Protein AF-A0A3L6G718-F1 (afdb_monomer_lite)

Organism: Zea mays (NCBI:txid4577)

Secondary structure (DSSP, 8-state):
--HHHHHHHHHHHHHHHHHHHTSSSS--HHHHHHHHHHHHHHHHHHHHHHHHHIIIIITTTTHHHHHHHHSPPP--

Structure (mmCIF, N/CA/C/O backbone):
data_AF-A0A3L6G718-F1
#
_entry.id   AF-A0A3L6G718-F1
#
loop_
_atom_site.group_PDB
_atom_site.id
_atom_site.type_symbol
_atom_site.label_atom_id
_atom_site.label_alt_id
_atom_site.label_comp_id
_atom_site.label_asym_id
_atom_site.label_entity_id
_atom_site.label_seq_id
_atom_site.pdbx_PDB_ins_code
_atom_site.Cartn_x
_atom_site.Cartn_y
_atom_site.Cartn_z
_atom_site.occupancy
_atom_site.B_iso_or_equiv
_atom_site.auth_seq_id
_atom_site.auth_comp_id
_atom_site.auth_asym_id
_atom_site.auth_atom_id
_atom_site.pdbx_PDB_model_num
ATOM 1 N N . MET A 1 1 ? 13.837 7.354 3.761 1.00 56.62 1 MET A N 1
ATOM 2 C CA . MET A 1 1 ? 12.847 6.999 4.804 1.00 56.62 1 MET A CA 1
ATOM 3 C C . MET A 1 1 ? 13.270 5.684 5.433 1.00 56.62 1 MET A C 1
ATOM 5 O O . MET A 1 1 ? 13.564 4.761 4.690 1.00 56.62 1 MET A O 1
ATOM 9 N N . SER A 1 2 ? 13.366 5.608 6.762 1.00 83.75 2 SER A N 1
ATOM 10 C CA . SER A 1 2 ? 13.685 4.350 7.453 1.00 83.75 2 SER A CA 1
ATOM 11 C C . SER A 1 2 ? 12.451 3.448 7.478 1.00 83.75 2 SER A C 1
ATOM 13 O O . SER A 1 2 ? 11.384 3.900 7.900 1.00 83.75 2 SER A O 1
ATOM 15 N N . SER A 1 3 ? 12.590 2.185 7.066 1.00 84.00 3 SER A N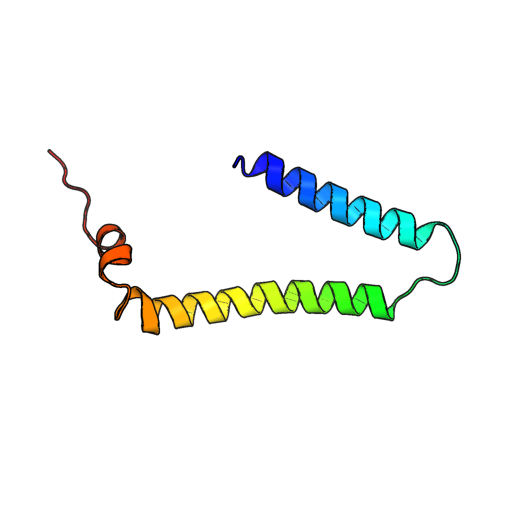 1
ATOM 16 C CA . SER A 1 3 ? 11.508 1.191 7.111 1.00 84.00 3 SER A CA 1
ATOM 17 C C . SER A 1 3 ? 10.939 1.023 8.523 1.00 84.00 3 SER A C 1
ATOM 19 O O . SER A 1 3 ? 9.736 0.843 8.679 1.00 84.00 3 SER A O 1
ATOM 21 N N . LEU A 1 4 ? 11.777 1.172 9.556 1.00 92.25 4 LEU A N 1
ATOM 22 C CA . LEU A 1 4 ? 11.341 1.139 10.955 1.00 92.25 4 LEU A CA 1
ATOM 23 C C . LEU A 1 4 ? 10.413 2.308 11.292 1.00 92.25 4 LEU A C 1
ATOM 25 O O . LEU A 1 4 ? 9.392 2.106 11.934 1.00 92.25 4 LEU A O 1
ATOM 29 N N . GLY A 1 5 ? 10.731 3.520 10.829 1.00 91.31 5 GLY A N 1
ATOM 30 C CA . GLY A 1 5 ? 9.904 4.701 11.092 1.00 91.31 5 GLY A CA 1
ATOM 31 C C . GLY A 1 5 ? 8.510 4.577 10.478 1.00 91.31 5 GLY A C 1
ATOM 32 O O . GLY A 1 5 ? 7.513 4.827 11.151 1.00 91.31 5 GLY A O 1
ATOM 33 N N . VAL A 1 6 ? 8.437 4.117 9.226 1.00 90.56 6 VAL A N 1
ATOM 34 C CA . VAL A 1 6 ? 7.159 3.911 8.525 1.00 90.56 6 VAL A CA 1
ATOM 35 C C . VAL A 1 6 ? 6.336 2.807 9.193 1.00 90.56 6 VAL A C 1
ATOM 37 O O . VAL A 1 6 ? 5.144 2.997 9.431 1.00 90.56 6 VAL A O 1
ATOM 40 N N . MET A 1 7 ? 6.965 1.685 9.560 1.00 88.50 7 MET A N 1
ATOM 41 C CA . MET A 1 7 ? 6.273 0.588 10.245 1.00 88.50 7 MET A CA 1
ATOM 42 C C . MET A 1 7 ? 5.757 0.997 11.626 1.00 88.50 7 MET A C 1
ATOM 44 O O . MET A 1 7 ? 4.604 0.718 11.949 1.00 88.50 7 MET A O 1
ATOM 48 N N . SER A 1 8 ? 6.561 1.708 12.420 1.00 92.69 8 SER A N 1
ATOM 49 C CA . SER A 1 8 ? 6.138 2.200 13.735 1.00 92.69 8 SER A CA 1
ATOM 50 C C . SER A 1 8 ? 4.953 3.162 13.634 1.00 92.69 8 SER A C 1
ATOM 52 O O . SER A 1 8 ? 4.010 3.052 14.415 1.00 92.69 8 SER A O 1
ATOM 54 N N . MET A 1 9 ? 4.955 4.066 12.647 1.00 93.88 9 MET A N 1
ATOM 55 C CA . MET A 1 9 ? 3.824 4.968 12.404 1.00 93.88 9 MET A CA 1
ATOM 56 C C . MET A 1 9 ? 2.557 4.213 11.992 1.00 93.88 9 MET A C 1
ATOM 58 O O . MET A 1 9 ? 1.476 4.541 12.477 1.00 93.88 9 MET A O 1
ATOM 62 N N . ALA A 1 10 ? 2.679 3.194 11.136 1.00 89.56 10 ALA A N 1
ATOM 63 C CA . ALA A 1 10 ? 1.541 2.384 10.710 1.00 89.56 10 ALA A CA 1
ATOM 64 C C . ALA A 1 10 ? 0.913 1.622 11.889 1.00 89.56 10 ALA A C 1
ATOM 66 O O . ALA A 1 10 ? -0.302 1.679 12.075 1.00 89.56 10 ALA A O 1
ATOM 67 N N . VAL A 1 11 ? 1.732 0.970 12.725 1.00 90.19 11 VAL A N 1
ATOM 68 C CA . VAL A 1 11 ? 1.255 0.255 13.922 1.00 90.19 11 VAL A CA 1
ATOM 69 C C . VAL A 1 11 ? 0.576 1.213 14.898 1.00 90.19 11 VAL A C 1
ATOM 71 O O . VAL A 1 11 ? -0.527 0.925 15.361 1.00 90.19 11 VAL A O 1
ATOM 74 N N . ALA A 1 12 ? 1.189 2.369 15.172 1.00 93.81 12 ALA A N 1
ATOM 75 C CA . ALA A 1 12 ? 0.606 3.372 16.058 1.00 93.81 12 ALA A CA 1
ATOM 76 C C . ALA A 1 12 ? -0.740 3.894 15.528 1.00 93.81 12 ALA A C 1
ATOM 78 O O . ALA A 1 12 ? -1.710 3.952 16.279 1.00 93.81 12 ALA A O 1
ATOM 79 N N . ALA A 1 13 ? -0.832 4.225 14.236 1.00 90.75 13 ALA A N 1
ATOM 80 C CA . ALA A 1 13 ? -2.066 4.718 13.625 1.00 90.75 13 ALA A CA 1
ATOM 81 C C . ALA A 1 13 ? -3.209 3.692 13.700 1.00 90.75 13 ALA A C 1
ATOM 83 O O . ALA A 1 13 ? -4.343 4.052 14.019 1.00 90.75 13 ALA A O 1
ATOM 84 N N . VAL A 1 14 ? -2.908 2.414 13.447 1.00 86.81 14 VAL A N 1
ATOM 85 C CA . VAL A 1 14 ? -3.881 1.320 13.569 1.00 86.81 14 VAL A CA 1
ATOM 86 C C . VAL A 1 14 ? -4.328 1.156 15.021 1.00 86.81 14 VAL A C 1
ATOM 88 O O . VAL A 1 14 ? -5.529 1.107 15.282 1.00 86.81 14 VAL A O 1
ATOM 91 N N . TYR A 1 15 ? -3.381 1.130 15.963 1.00 87.50 15 TYR A N 1
ATOM 92 C CA . TYR A 1 15 ? -3.677 1.018 17.390 1.00 87.50 15 TYR A CA 1
ATOM 93 C C . TYR A 1 15 ? -4.614 2.136 17.863 1.00 87.50 15 TYR A C 1
ATOM 95 O O . TYR A 1 15 ? -5.664 1.842 18.428 1.00 87.50 15 TYR A O 1
ATOM 103 N N . TYR A 1 16 ? -4.284 3.398 17.567 1.00 89.44 16 TYR A N 1
ATOM 104 C CA . TYR A 1 16 ? -5.097 4.542 17.988 1.00 89.44 16 TYR A CA 1
ATOM 105 C C . TYR A 1 16 ? -6.477 4.576 17.328 1.00 89.44 16 TYR A C 1
ATOM 107 O O . TYR A 1 16 ? -7.452 4.966 17.970 1.00 89.44 16 TYR A O 1
ATOM 115 N N . ARG A 1 17 ? -6.595 4.150 16.062 1.00 85.38 17 ARG A N 1
ATOM 116 C CA . ARG A 1 17 ? -7.902 4.075 15.396 1.00 85.38 17 ARG A CA 1
ATOM 117 C C . ARG A 1 17 ? -8.830 3.091 16.102 1.00 85.38 17 ARG A C 1
ATOM 119 O O . ARG A 1 17 ? -9.979 3.434 16.367 1.00 85.38 17 ARG A O 1
ATOM 126 N N . PHE A 1 18 ? -8.333 1.899 16.418 1.00 81.00 18 PHE A N 1
ATOM 127 C CA . PHE A 1 18 ? -9.143 0.898 17.104 1.00 81.00 18 PHE A CA 1
ATOM 128 C C . PHE A 1 18 ? -9.370 1.244 18.575 1.00 81.00 18 PHE A C 1
ATOM 130 O O . PHE A 1 18 ? -10.482 1.054 19.049 1.00 81.00 18 PHE A O 1
ATOM 137 N N . SER A 1 19 ? -8.381 1.792 19.291 1.00 85.19 19 SER A N 1
ATOM 138 C CA . SER A 1 19 ? -8.574 2.182 20.693 1.00 85.19 19 SER A CA 1
ATOM 139 C C . SER A 1 19 ? -9.691 3.218 20.830 1.00 85.19 19 SER A C 1
ATOM 141 O O . SER A 1 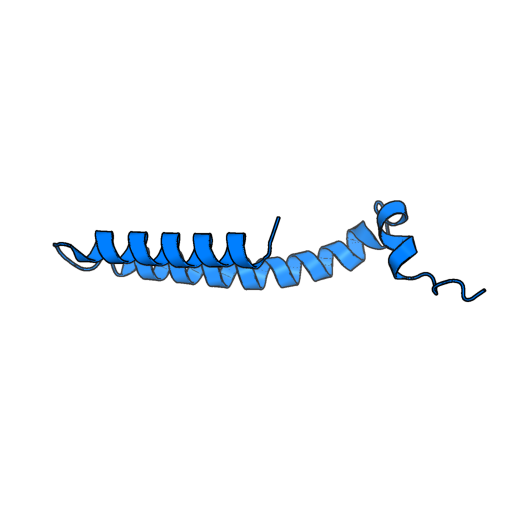19 ? -10.594 3.022 21.636 1.00 85.19 19 SER A O 1
ATOM 143 N N . TRP A 1 20 ? -9.700 4.243 19.969 1.00 85.12 20 TRP A N 1
ATOM 144 C CA . TRP A 1 20 ? -10.745 5.270 19.956 1.00 85.12 20 TRP A CA 1
ATOM 145 C C . TRP A 1 20 ? -12.124 4.698 19.597 1.00 85.12 20 TRP A C 1
ATOM 147 O O . TRP A 1 20 ? -13.129 5.061 20.200 1.00 85.12 20 TRP A O 1
ATOM 157 N N . GLN A 1 21 ? -12.200 3.770 18.635 1.00 78.69 21 GLN A N 1
ATOM 158 C CA . GLN A 1 21 ? -13.464 3.112 18.264 1.00 78.69 21 GLN A CA 1
ATOM 159 C C . GLN A 1 21 ? -14.063 2.251 19.388 1.00 78.69 21 GLN A C 1
ATOM 161 O O . GLN A 1 21 ? -15.253 1.943 19.344 1.00 78.69 21 GLN A O 1
ATOM 166 N N . MET A 1 22 ? -13.259 1.862 20.380 1.00 81.50 22 MET A N 1
ATOM 167 C CA . MET A 1 22 ? -13.674 0.996 21.486 1.00 81.50 22 MET A CA 1
ATOM 168 C C . MET A 1 22 ? -14.030 1.767 22.770 1.00 81.50 22 MET A C 1
ATOM 170 O O . MET A 1 22 ? -14.497 1.148 23.724 1.00 81.50 22 MET A O 1
ATOM 174 N N . GLU A 1 23 ? -13.855 3.095 22.814 1.00 83.75 23 GLU A N 1
ATOM 175 C CA . GLU A 1 23 ? -14.057 3.923 24.022 1.00 83.75 23 GLU A CA 1
ATOM 176 C C . GLU A 1 23 ? -15.534 4.173 24.407 1.00 83.75 23 GLU A C 1
ATOM 178 O O . GLU A 1 23 ? -15.813 4.800 25.428 1.00 83.75 23 GLU A O 1
ATOM 183 N N . GLY A 1 24 ? -16.502 3.626 23.665 1.00 75.25 24 GLY A N 1
ATOM 184 C CA . GLY A 1 24 ? -17.906 3.595 24.080 1.00 75.25 24 GLY A CA 1
ATOM 185 C C . GLY A 1 24 ? -18.886 3.435 22.920 1.00 75.25 24 GLY A C 1
ATOM 186 O O . GLY A 1 24 ? -18.697 3.998 21.847 1.00 75.25 24 GLY A O 1
ATOM 187 N N . GLY A 1 25 ? -19.964 2.679 23.146 1.00 78.94 25 GLY A N 1
ATOM 188 C CA . GLY A 1 25 ? -21.001 2.405 22.145 1.00 78.94 25 GLY A CA 1
ATOM 189 C C . GLY A 1 25 ? -20.934 0.992 21.558 1.00 78.94 25 GLY A C 1
ATOM 190 O O . GLY A 1 25 ? -20.217 0.120 22.045 1.00 78.94 25 GLY A O 1
ATOM 191 N N . THR A 1 26 ? -21.740 0.733 20.528 1.00 85.06 26 THR A N 1
ATOM 192 C CA . THR A 1 26 ? -21.749 -0.555 19.821 1.00 85.06 26 THR A CA 1
ATOM 193 C C . THR A 1 26 ? -20.543 -0.664 18.897 1.00 85.06 26 THR A C 1
ATOM 195 O O . THR A 1 26 ? -20.309 0.241 18.098 1.00 85.06 26 THR A O 1
ATOM 198 N N . VAL A 1 27 ? -19.832 -1.792 18.946 1.00 83.50 27 VAL A N 1
ATOM 199 C CA . VAL A 1 27 ? -18.693 -2.064 18.056 1.00 83.50 27 VAL A CA 1
ATOM 200 C C . VAL A 1 27 ? -19.131 -1.935 16.584 1.00 83.50 27 VAL A C 1
ATOM 202 O O . VAL A 1 27 ? -20.067 -2.630 16.174 1.00 83.50 27 VAL A O 1
ATOM 205 N N . PRO A 1 28 ? -18.478 -1.090 15.762 1.00 85.94 28 PRO A N 1
ATOM 206 C CA . PRO A 1 28 ? -18.871 -0.849 14.374 1.00 85.94 28 PRO A CA 1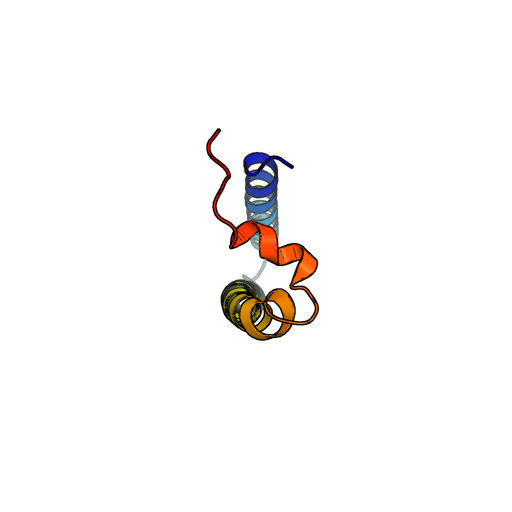
ATOM 207 C C . PRO A 1 28 ? -18.357 -1.966 13.450 1.00 85.94 28 PRO A C 1
ATOM 209 O O . PRO A 1 28 ? -17.469 -1.767 12.620 1.00 85.94 28 PRO A O 1
ATOM 212 N N . VAL A 1 29 ? -18.917 -3.171 13.590 1.00 87.06 29 VAL A N 1
ATOM 213 C CA . VAL A 1 29 ? -18.444 -4.395 12.910 1.00 87.06 29 VAL A CA 1
ATOM 214 C C . VAL A 1 29 ? -18.345 -4.231 11.390 1.00 87.06 29 VAL A C 1
ATOM 216 O O . VAL A 1 29 ? -17.383 -4.703 10.786 1.00 87.06 29 VAL A O 1
ATOM 219 N N . SER A 1 30 ? -19.297 -3.535 10.762 1.00 89.88 30 SER A N 1
ATOM 220 C CA . SER A 1 30 ? -19.285 -3.284 9.315 1.00 89.88 30 SER A CA 1
ATOM 221 C C . SER A 1 30 ? -18.088 -2.438 8.875 1.00 89.88 30 SER A C 1
ATOM 223 O O . SER A 1 30 ? -17.465 -2.741 7.859 1.00 89.88 30 SER A O 1
ATOM 225 N N . GLU A 1 31 ? -17.729 -1.412 9.645 1.00 86.69 31 GLU A N 1
ATOM 226 C CA . GLU A 1 31 ? -16.593 -0.539 9.352 1.00 86.69 31 GLU A CA 1
ATOM 227 C C . GLU A 1 31 ? -15.260 -1.270 9.556 1.00 86.69 31 GLU A C 1
ATOM 229 O O . GLU A 1 31 ? -14.354 -1.168 8.723 1.00 86.69 31 GLU A O 1
ATOM 234 N N . MET A 1 32 ? -15.152 -2.056 10.632 1.00 85.75 32 MET A N 1
ATOM 235 C CA . MET A 1 32 ? -13.968 -2.877 10.904 1.00 85.75 32 MET A CA 1
ATOM 236 C C . MET A 1 32 ? -13.758 -3.916 9.799 1.00 85.75 32 MET A C 1
ATOM 238 O O . MET A 1 32 ? -12.651 -4.053 9.273 1.00 85.75 32 MET A O 1
ATOM 242 N N . PHE A 1 33 ? -14.830 -4.604 9.398 1.00 90.31 33 PHE A N 1
ATOM 243 C CA . PHE A 1 33 ? -14.795 -5.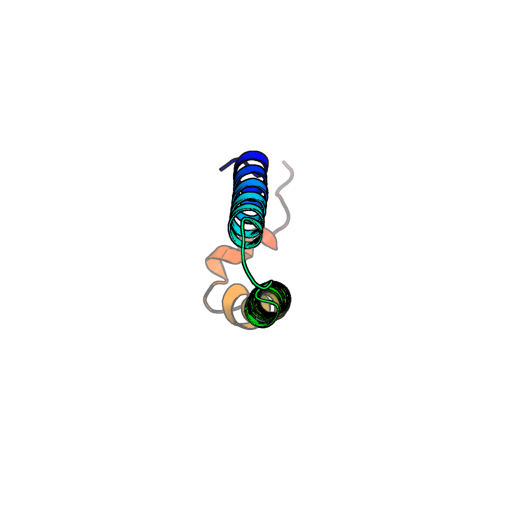565 8.302 1.00 90.31 33 PHE A CA 1
ATOM 244 C C . PHE A 1 33 ? -14.445 -4.895 6.970 1.00 90.31 33 PHE A C 1
ATOM 246 O O . PHE A 1 33 ? -13.592 -5.400 6.246 1.00 90.31 33 PHE A O 1
ATOM 253 N N . GLY A 1 34 ? -15.040 -3.737 6.666 1.00 92.38 34 GLY A N 1
ATOM 254 C CA . GLY A 1 34 ? -14.724 -2.970 5.461 1.00 92.38 34 GLY A CA 1
ATOM 255 C C . GLY A 1 34 ? -13.255 -2.547 5.414 1.00 92.38 34 GLY A C 1
ATOM 256 O O . GLY A 1 34 ? -12.591 -2.742 4.400 1.00 92.38 34 GLY A O 1
ATOM 257 N N . THR A 1 35 ? -12.712 -2.056 6.529 1.00 88.38 35 THR A N 1
ATOM 258 C CA . THR A 1 35 ? -11.293 -1.678 6.646 1.00 88.38 35 THR A CA 1
ATOM 259 C C . THR A 1 35 ? -10.370 -2.875 6.423 1.00 88.38 35 THR A C 1
ATOM 261 O O . THR A 1 35 ? -9.397 -2.785 5.669 1.00 88.38 35 THR A O 1
ATOM 264 N N . PHE A 1 36 ? -10.686 -4.017 7.036 1.00 87.44 36 PHE A N 1
ATOM 265 C CA . PHE A 1 36 ? -9.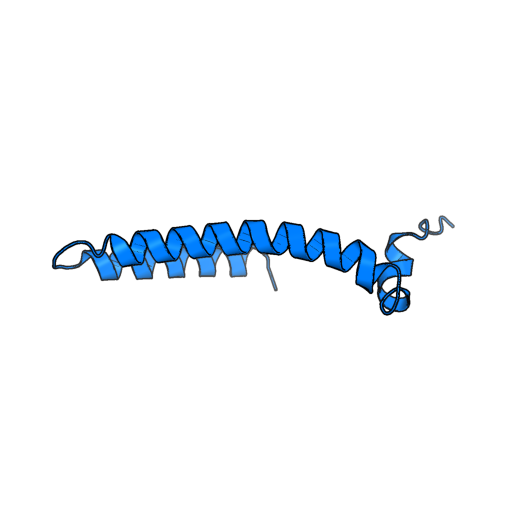943 -5.258 6.832 1.00 87.44 36 PHE A CA 1
ATOM 266 C C . PHE A 1 36 ? -10.006 -5.727 5.371 1.00 87.44 36 PHE A C 1
ATOM 268 O O . PHE A 1 36 ? -8.967 -5.963 4.753 1.00 87.44 36 PHE A O 1
ATOM 275 N N . ALA A 1 37 ? -11.207 -5.801 4.794 1.00 95.94 37 ALA A N 1
ATOM 276 C CA . ALA A 1 37 ? -11.424 -6.238 3.420 1.00 95.94 37 ALA A CA 1
ATOM 277 C C . ALA A 1 37 ? -10.703 -5.334 2.409 1.00 95.94 37 ALA A C 1
ATOM 279 O O . ALA A 1 37 ? -10.063 -5.841 1.488 1.00 95.94 37 ALA A O 1
ATOM 280 N N . LEU A 1 38 ? -10.738 -4.012 2.604 1.00 94.75 38 LEU A N 1
ATOM 281 C CA . LEU A 1 38 ? -10.002 -3.056 1.774 1.00 94.75 38 LEU A CA 1
ATOM 282 C C . LEU A 1 38 ? -8.487 -3.225 1.912 1.00 94.75 38 LEU A C 1
ATOM 284 O O . LEU A 1 38 ? -7.782 -3.155 0.910 1.00 94.75 38 LEU A O 1
ATOM 288 N N . SER A 1 39 ? -7.984 -3.492 3.119 1.00 90.69 39 SER A N 1
ATOM 289 C CA . SER A 1 39 ? -6.549 -3.708 3.354 1.00 90.69 39 SER A CA 1
ATOM 290 C C . SER A 1 39 ? -6.048 -4.972 2.648 1.00 90.69 39 SER A C 1
ATOM 292 O O . SER A 1 39 ? -5.030 -4.942 1.955 1.00 90.69 39 SER A O 1
ATOM 294 N N . VAL A 1 40 ? -6.797 -6.075 2.762 1.00 95.25 40 VAL A N 1
ATOM 295 C CA . VAL A 1 40 ? -6.503 -7.332 2.054 1.00 95.25 40 VAL A CA 1
ATOM 296 C C . VAL A 1 40 ? -6.623 -7.142 0.542 1.00 95.25 40 VAL A C 1
ATOM 298 O O . VAL A 1 40 ? -5.726 -7.531 -0.204 1.00 95.25 40 VAL A O 1
ATOM 301 N N . GLY A 1 41 ? -7.704 -6.506 0.085 1.00 97.50 41 GLY A N 1
ATOM 302 C CA . GLY A 1 41 ? -7.941 -6.222 -1.327 1.00 97.50 41 GLY A CA 1
ATOM 303 C C . GLY A 1 41 ? -6.841 -5.359 -1.941 1.00 97.50 41 GLY A C 1
ATOM 304 O O . GLY A 1 41 ? -6.378 -5.662 -3.038 1.00 97.50 41 GLY A O 1
ATOM 305 N N . ALA A 1 42 ? -6.360 -4.344 -1.219 1.00 96.25 42 ALA A N 1
ATOM 306 C CA . ALA A 1 42 ? -5.229 -3.529 -1.639 1.00 96.25 42 ALA A CA 1
ATOM 307 C C . ALA A 1 42 ? -3.951 -4.370 -1.762 1.00 96.25 42 ALA A C 1
ATOM 309 O O . ALA A 1 42 ? -3.307 -4.330 -2.805 1.00 96.25 42 ALA A O 1
ATOM 310 N N . ALA A 1 43 ? -3.609 -5.183 -0.756 1.00 95.19 43 ALA A N 1
ATOM 311 C CA . ALA A 1 43 ? -2.411 -6.026 -0.800 1.00 95.19 43 ALA A CA 1
ATOM 312 C C . ALA A 1 43 ? -2.428 -7.002 -1.991 1.00 95.19 43 ALA A C 1
ATOM 314 O O . ALA A 1 43 ? -1.466 -7.077 -2.756 1.00 95.19 43 ALA A O 1
ATOM 315 N N . VAL A 1 44 ? -3.548 -7.701 -2.192 1.00 97.94 44 VAL A N 1
ATOM 316 C CA . VAL A 1 44 ? -3.728 -8.629 -3.319 1.00 97.94 44 VAL A CA 1
ATOM 317 C C . VAL A 1 44 ? -3.708 -7.879 -4.653 1.00 97.94 44 VAL A C 1
ATOM 319 O O . VAL A 1 44 ? -3.025 -8.292 -5.591 1.00 97.94 44 VAL A O 1
ATOM 322 N N . GLY A 1 45 ? -4.423 -6.756 -4.741 1.00 98.12 45 GLY A N 1
ATOM 323 C CA . GLY A 1 45 ? -4.477 -5.916 -5.934 1.00 98.12 45 GLY A CA 1
ATOM 324 C C . GLY A 1 45 ? -3.099 -5.406 -6.348 1.00 98.12 45 GLY A C 1
ATOM 325 O O . GLY A 1 45 ? -2.770 -5.454 -7.531 1.00 98.12 45 GLY A O 1
ATOM 326 N N . MET A 1 46 ? -2.263 -5.009 -5.386 1.00 98.06 46 MET A N 1
ATOM 327 C CA . MET A 1 46 ? -0.899 -4.552 -5.650 1.00 98.06 46 MET A CA 1
ATOM 328 C C . MET A 1 46 ? -0.001 -5.655 -6.227 1.00 98.06 46 MET A C 1
ATOM 330 O O . MET A 1 46 ? 0.834 -5.349 -7.073 1.00 98.06 46 MET A O 1
ATOM 334 N N . GLU A 1 47 ? -0.203 -6.926 -5.867 1.00 97.75 47 GLU A N 1
ATOM 335 C CA . GLU A 1 47 ? 0.529 -8.059 -6.461 1.00 97.75 47 GLU A CA 1
ATOM 336 C C . GLU A 1 47 ? 0.118 -8.307 -7.924 1.00 97.75 47 GLU A C 1
ATOM 338 O O . GLU A 1 47 ? 0.952 -8.537 -8.806 1.00 97.75 47 GLU A O 1
ATOM 343 N N . PHE A 1 48 ? -1.183 -8.249 -8.226 1.00 97.38 48 PHE A N 1
ATOM 344 C CA . PHE A 1 48 ? -1.657 -8.337 -9.614 1.00 97.38 48 PHE A CA 1
ATOM 345 C C . PHE A 1 48 ? -1.197 -7.143 -10.444 1.00 97.38 48 PHE A C 1
ATOM 347 O O . PHE A 1 48 ? -0.730 -7.329 -11.571 1.00 97.38 48 PHE A O 1
ATOM 354 N N . TRP A 1 49 ? -1.287 -5.944 -9.871 1.00 97.94 49 TRP A N 1
ATOM 355 C CA . TRP A 1 49 ? -0.792 -4.726 -10.485 1.00 97.94 49 TRP A CA 1
ATOM 356 C C . TRP A 1 49 ? 0.694 -4.853 -10.786 1.00 97.94 49 TRP A C 1
ATOM 358 O O . TRP A 1 49 ? 1.061 -4.762 -11.949 1.00 97.94 49 TRP A O 1
ATOM 368 N N . ALA A 1 50 ? 1.536 -5.173 -9.801 1.00 97.00 50 ALA A N 1
ATOM 369 C CA . ALA A 1 50 ? 2.977 -5.317 -9.989 1.00 97.00 50 ALA A CA 1
ATOM 370 C C . ALA A 1 50 ? 3.321 -6.305 -11.115 1.00 97.00 50 ALA A C 1
ATOM 372 O O . ALA A 1 50 ? 4.126 -5.985 -11.989 1.00 97.00 50 ALA A O 1
ATOM 373 N N . ARG A 1 51 ? 2.662 -7.472 -11.165 1.00 97.38 51 ARG A N 1
ATOM 374 C CA . ARG A 1 51 ? 2.879 -8.473 -12.228 1.00 97.38 51 ARG A CA 1
ATOM 375 C C . ARG A 1 51 ? 2.413 -8.018 -13.606 1.00 97.38 51 ARG A C 1
ATOM 377 O O . ARG A 1 51 ? 3.026 -8.379 -14.614 1.00 97.38 51 ARG A O 1
ATOM 384 N N . TRP A 1 52 ? 1.297 -7.299 -13.690 1.00 97.94 52 TRP A N 1
ATOM 385 C CA . TRP A 1 52 ? 0.854 -6.714 -14.955 1.00 97.94 52 TRP A CA 1
ATOM 386 C C . TRP A 1 52 ? 1.835 -5.641 -15.406 1.00 97.94 52 TRP A C 1
ATOM 388 O O . TRP A 1 52 ? 2.340 -5.693 -16.524 1.00 97.94 52 TRP A O 1
ATOM 398 N N . ALA A 1 53 ? 2.139 -4.717 -14.506 1.00 97.31 53 ALA A N 1
ATOM 399 C CA . ALA A 1 53 ? 2.917 -3.536 -14.776 1.00 97.31 53 ALA A CA 1
ATOM 400 C C . ALA A 1 53 ? 4.336 -3.945 -15.206 1.00 97.31 53 ALA A C 1
ATOM 402 O O . ALA A 1 53 ? 4.782 -3.537 -16.276 1.00 97.31 53 ALA A O 1
ATOM 403 N N . HIS A 1 54 ? 4.973 -4.885 -14.499 1.00 96.88 54 HIS A N 1
ATOM 404 C CA . HIS A 1 54 ? 6.261 -5.467 -14.886 1.00 96.88 54 HIS A CA 1
ATOM 405 C C . HIS A 1 54 ? 6.276 -5.958 -16.351 1.00 96.88 54 HIS A C 1
ATOM 407 O O . HIS A 1 54 ? 7.175 -5.623 -17.119 1.00 96.88 54 HIS A O 1
ATOM 413 N N . ARG A 1 55 ? 5.238 -6.682 -16.786 1.00 95.94 55 ARG A N 1
ATOM 414 C CA . ARG A 1 55 ? 5.148 -7.200 -18.163 1.00 95.94 55 ARG A CA 1
ATOM 415 C C . ARG A 1 55 ? 4.789 -6.130 -19.196 1.00 95.94 55 ARG A C 1
ATOM 417 O O . ARG A 1 55 ? 5.361 -6.123 -20.277 1.00 95.94 55 ARG A O 1
ATOM 424 N N . ALA A 1 56 ? 3.822 -5.269 -18.887 1.00 97.19 56 ALA A N 1
ATOM 425 C CA . ALA A 1 56 ? 3.197 -4.369 -19.856 1.00 97.19 56 ALA A CA 1
ATOM 426 C C . ALA A 1 56 ? 3.864 -2.991 -19.947 1.00 97.19 56 ALA A C 1
ATOM 428 O O . ALA A 1 56 ? 3.771 -2.338 -20.982 1.00 97.19 56 ALA A O 1
ATOM 429 N N . LEU A 1 57 ? 4.512 -2.537 -18.873 1.00 96.88 57 LEU A N 1
ATOM 430 C CA . LEU A 1 57 ? 5.149 -1.224 -18.807 1.00 96.88 57 LEU A CA 1
ATOM 431 C C . LEU A 1 57 ? 6.672 -1.352 -18.657 1.00 96.88 57 LEU A C 1
ATOM 433 O O . LEU A 1 57 ? 7.397 -0.771 -19.462 1.00 96.88 57 LEU A O 1
ATOM 437 N N . TRP A 1 58 ? 7.178 -2.136 -17.695 1.00 97.38 58 TRP A N 1
ATOM 438 C CA . TRP A 1 58 ? 8.621 -2.181 -17.385 1.00 97.38 58 TRP A CA 1
ATOM 439 C C . TRP A 1 58 ? 9.421 -2.858 -18.501 1.00 97.38 58 TRP A C 1
ATOM 441 O O . TRP A 1 58 ? 10.534 -2.435 -18.777 1.00 97.38 58 TRP A O 1
ATOM 451 N N . HIS A 1 59 ? 8.853 -3.848 -19.191 1.00 96.25 59 HIS A N 1
ATOM 452 C CA . HIS A 1 59 ? 9.450 -4.453 -20.389 1.00 96.25 59 HIS A CA 1
ATOM 453 C C . HIS A 1 59 ? 9.058 -3.765 -21.708 1.00 96.25 59 HIS A C 1
ATOM 455 O O . HIS A 1 59 ? 9.307 -4.307 -22.782 1.00 96.25 59 HIS A O 1
ATOM 461 N N . ALA A 1 60 ? 8.443 -2.582 -21.644 1.00 95.88 60 ALA A N 1
ATOM 462 C CA . ALA A 1 60 ? 8.004 -1.837 -22.817 1.00 95.88 60 ALA A CA 1
ATOM 463 C C . ALA A 1 60 ? 8.359 -0.347 -22.688 1.00 95.88 60 ALA A C 1
ATOM 465 O O . ALA A 1 60 ? 9.529 0.025 -22.762 1.00 95.88 60 ALA A O 1
ATOM 466 N N . SER A 1 61 ? 7.365 0.521 -22.479 1.00 96.94 61 SER A N 1
ATOM 467 C CA . SER A 1 61 ? 7.546 1.978 -22.462 1.00 96.94 61 SER A CA 1
ATOM 468 C C . SER A 1 61 ? 8.469 2.477 -21.342 1.00 96.94 61 SER A C 1
ATOM 470 O O . SER A 1 61 ? 9.107 3.518 -21.496 1.00 96.94 61 SER A O 1
ATOM 472 N N . LEU A 1 62 ? 8.594 1.730 -20.241 1.00 96.62 62 LEU A N 1
ATOM 473 C CA . LEU A 1 62 ? 9.456 2.060 -19.100 1.00 96.62 62 LEU A CA 1
ATOM 474 C C . LEU A 1 62 ? 10.760 1.245 -19.055 1.00 96.62 62 LEU A C 1
ATOM 476 O O . LEU A 1 62 ? 11.456 1.274 -18.041 1.00 96.62 62 LEU A O 1
ATOM 480 N N . TRP A 1 63 ? 11.136 0.566 -20.146 1.00 96.50 63 TRP A N 1
ATOM 481 C CA . TRP A 1 63 ? 12.356 -0.255 -20.197 1.00 96.50 63 TRP A CA 1
ATOM 482 C C . TRP A 1 63 ? 13.619 0.499 -19.787 1.00 96.50 63 TRP A C 1
ATOM 484 O O . TRP A 1 63 ? 14.421 -0.016 -19.016 1.00 96.50 63 TRP A O 1
ATOM 494 N N . HIS A 1 64 ? 13.762 1.749 -20.222 1.00 94.94 64 HIS A N 1
ATOM 495 C CA . HIS A 1 64 ? 14.919 2.585 -19.899 1.00 94.94 64 HIS A CA 1
ATOM 496 C C . HIS A 1 64 ? 15.147 2.777 -18.383 1.00 94.94 64 HIS A C 1
ATOM 498 O O . HIS A 1 64 ? 16.279 3.006 -17.968 1.00 94.94 64 HIS A O 1
ATOM 504 N N . MET A 1 65 ? 14.105 2.659 -17.548 1.00 95.19 65 MET A N 1
ATOM 505 C CA . MET A 1 65 ? 14.230 2.671 -16.081 1.00 95.19 65 MET A CA 1
ATOM 506 C C . MET A 1 65 ? 14.473 1.276 -15.486 1.00 95.19 65 MET A C 1
ATOM 508 O O . MET A 1 65 ? 14.952 1.170 -14.360 1.00 95.19 65 MET A O 1
ATOM 512 N N . HIS A 1 66 ? 14.119 0.208 -16.204 1.00 95.88 66 HIS A N 1
ATOM 513 C CA . HIS A 1 66 ? 14.147 -1.168 -15.706 1.00 95.88 66 HIS A CA 1
ATOM 514 C C . HIS A 1 66 ? 15.379 -1.971 -16.149 1.00 95.88 66 HIS A C 1
ATOM 516 O O . HIS A 1 66 ? 15.789 -2.907 -15.466 1.00 95.88 66 HIS A O 1
ATOM 522 N N . GLU A 1 67 ? 15.992 -1.597 -17.269 1.00 95.44 67 GLU A N 1
ATOM 523 C CA . GLU A 1 67 ? 17.066 -2.342 -17.924 1.00 95.44 67 GLU A CA 1
ATOM 524 C C . GLU A 1 67 ? 18.249 -2.665 -17.001 1.00 95.44 67 GLU A C 1
ATOM 526 O O . GLU A 1 67 ? 18.780 -3.777 -17.027 1.00 95.44 67 GLU A O 1
ATOM 531 N N . SER A 1 68 ? 18.654 -1.712 -16.159 1.00 94.00 68 SER A N 1
ATOM 532 C CA . SER A 1 68 ? 19.792 -1.880 -15.251 1.00 94.00 68 SER A CA 1
ATOM 533 C C . SER A 1 68 ? 19.613 -3.047 -14.276 1.00 94.00 68 SER A C 1
ATOM 535 O O . SER A 1 68 ? 20.602 -3.652 -13.877 1.00 94.00 68 SER A O 1
ATOM 537 N N . HIS A 1 69 ? 18.373 -3.407 -13.927 1.00 93.50 69 HIS A N 1
ATOM 538 C CA . HIS A 1 69 ? 18.082 -4.550 -13.059 1.00 93.50 69 HIS A CA 1
ATOM 539 C C . HIS A 1 69 ? 18.317 -5.900 -13.756 1.00 93.50 69 HIS A C 1
ATOM 541 O O . HIS A 1 69 ? 18.564 -6.893 -13.075 1.00 93.50 69 HIS A O 1
ATOM 547 N N . HIS A 1 70 ? 18.241 -5.949 -15.090 1.00 94.12 70 HIS A N 1
ATOM 548 C CA . HIS A 1 70 ? 18.501 -7.160 -15.877 1.00 94.12 70 HIS A CA 1
ATOM 549 C C . HIS A 1 70 ? 19.967 -7.319 -16.273 1.00 94.12 70 HIS A C 1
ATOM 551 O O . HIS A 1 70 ? 20.405 -8.433 -16.568 1.00 94.12 70 HIS A O 1
ATOM 557 N N . ARG A 1 71 ? 20.722 -6.219 -16.325 1.00 92.25 71 ARG A N 1
ATOM 558 C CA . ARG A 1 71 ? 22.125 -6.261 -16.728 1.00 92.25 71 ARG A CA 1
ATOM 559 C C . ARG A 1 71 ? 22.986 -6.869 -15.608 1.00 92.25 71 ARG A C 1
ATOM 561 O O . ARG A 1 71 ? 22.826 -6.494 -14.445 1.00 92.25 71 ARG A O 1
ATOM 568 N N . PRO A 1 72 ? 23.914 -7.790 -15.933 1.00 90.38 72 PRO A N 1
ATOM 569 C CA . PRO A 1 72 ? 24.901 -8.265 -14.972 1.00 90.38 72 PRO A CA 1
ATOM 570 C C . PRO A 1 72 ? 25.729 -7.096 -14.440 1.00 90.38 72 PRO A C 1
ATOM 572 O O . PRO A 1 72 ? 26.030 -6.157 -15.178 1.00 90.38 72 PRO A O 1
ATOM 575 N N . ARG A 1 73 ? 26.128 -7.161 -13.167 1.00 88.94 73 ARG A N 1
ATOM 576 C CA . ARG A 1 73 ? 27.103 -6.204 -12.638 1.00 88.94 73 ARG A CA 1
ATOM 577 C C . ARG A 1 73 ? 28.450 -6.462 -13.297 1.00 88.94 73 ARG A C 1
ATOM 579 O O . ARG A 1 73 ? 28.890 -7.607 -13.372 1.00 88.94 73 ARG A O 1
ATOM 586 N N . GLU A 1 74 ? 29.093 -5.394 -13.742 1.00 88.38 74 GLU A N 1
ATOM 587 C CA . GLU A 1 74 ? 30.470 -5.458 -14.210 1.00 88.38 74 GLU A CA 1
ATOM 588 C C . GLU A 1 74 ? 31.369 -5.808 -13.018 1.00 88.38 74 GLU A C 1
ATOM 590 O O . GLU A 1 74 ? 31.274 -5.196 -11.951 1.00 88.38 74 GLU A O 1
ATOM 595 N N . VAL A 1 75 ? 32.193 -6.842 -13.180 1.00 81.19 75 VAL A N 1
ATOM 596 C CA . VAL A 1 75 ? 33.227 -7.217 -12.215 1.00 81.19 75 VAL A CA 1
ATOM 597 C C . VAL A 1 75 ? 34.551 -6.847 -12.867 1.00 81.19 75 VAL A C 1
ATOM 599 O O . VAL A 1 75 ? 34.958 -7.493 -13.832 1.00 81.19 75 VAL A O 1
ATOM 602 N N . TYR A 1 76 ? 35.150 -5.762 -12.383 1.00 67.94 76 TYR A N 1
ATOM 603 C CA . TYR A 1 76 ? 36.517 -5.354 -12.700 1.00 67.94 76 TYR A CA 1
ATOM 604 C C . TYR A 1 76 ? 37.475 -5.891 -11.639 1.00 67.94 76 TYR A C 1
ATOM 606 O O . TYR A 1 76 ? 37.078 -5.893 -10.449 1.00 67.94 76 TYR A O 1
#

InterPro domains:
  IPR045019 Beta-carotene hydroxylase-like [PTHR31899] (1-74)

pLDDT: mean 90.52, std 7.32, range [56.62, 98.12]

Radius of gyration: 20.15 Å; chains: 1; bounding box: 58×16×47 Å

Sequence (76 aa):
MSSLGVMSMAVAAVYYRFSWQMEGGTVPVSEMFGTFALSVGAAVGMEFWARWAHRALWHASLWHMHESHHRPREVY

Foldseek 3Di:
DDPVVVVVVVVVVVVVVVVVQPPDDDRPVVVVVVVVVVVV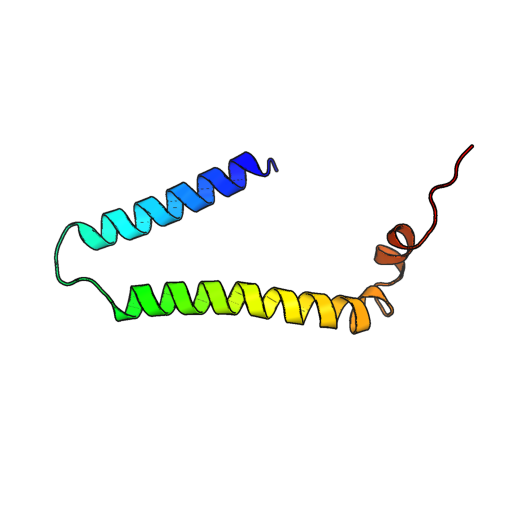CVVVVVVVVVVCCCVPPCVPVVVVVNVVVVDDDDDD